Protein AF-A0A662DUG2-F1 (afdb_monomer_lite)

pLDDT: mean 78.99, std 10.88, range [43.97, 93.5]

Radius of gyration: 41.29 Å; chains: 1; bounding box: 69×50×121 Å

Secondary structure (DSSP, 8-state):
--HHHHHHHHHHHHHHHHHHHHHHHHHHHHHHHH--EEEEEEEEEEEEEEEEEPPEE-HHHHHHHHHHHHHHHH-TTS---S-----HHHHHHHHHHTHHHHHHHHHH--HHHHHHHHHTS-HHHHHHHHHHHHHHHEE--EEEEEEEEEEEEEEEEEEEEEETTEEEEEE-

Structure (mmCIF, N/CA/C/O backbone):
data_AF-A0A662DUG2-F1
#
_entry.id   AF-A0A662DUG2-F1
#
loop_
_atom_site.group_PDB
_atom_site.id
_atom_site.type_symbol
_atom_site.label_atom_id
_atom_site.label_alt_id
_atom_site.label_comp_id
_atom_site.label_asym_id
_atom_site.label_entity_id
_atom_site.label_seq_id
_atom_site.pdbx_PDB_ins_code
_atom_site.Cartn_x
_atom_site.Cartn_y
_atom_site.Cartn_z
_atom_site.occupancy
_atom_site.B_iso_or_equiv
_atom_site.auth_seq_id
_atom_site.auth_comp_id
_atom_site.auth_asym_id
_atom_site.auth_atom_id
_atom_site.pdbx_PDB_model_num
ATOM 1 N N . MET A 1 1 ? -33.540 32.218 88.419 1.00 43.97 1 MET A N 1
ATOM 2 C CA . MET A 1 1 ? -33.879 32.713 87.064 1.00 43.97 1 MET A CA 1
ATOM 3 C C . MET A 1 1 ? -33.147 31.947 85.934 1.00 43.97 1 MET A C 1
ATOM 5 O O . MET A 1 1 ? -32.998 32.487 84.854 1.00 43.97 1 MET A O 1
ATOM 9 N N . ILE A 1 2 ? -32.716 30.685 86.137 1.00 49.72 2 ILE A N 1
ATOM 10 C CA . ILE A 1 2 ? -31.866 29.939 85.169 1.00 49.72 2 ILE A CA 1
ATOM 11 C C . ILE A 1 2 ? -32.606 28.754 84.499 1.00 49.72 2 ILE A C 1
ATOM 13 O O . ILE A 1 2 ? -32.247 28.332 83.408 1.00 49.72 2 ILE A O 1
ATOM 17 N N . SER A 1 3 ? -33.702 28.266 85.094 1.00 48.53 3 SER A N 1
ATOM 18 C CA . SER A 1 3 ? -34.440 27.076 84.619 1.00 48.53 3 SER A CA 1
ATOM 19 C C . SER A 1 3 ? -35.357 27.328 83.404 1.00 48.53 3 SER A C 1
ATOM 21 O O . SER A 1 3 ? -35.575 26.441 82.588 1.00 48.53 3 SER A O 1
ATOM 23 N N . LEU A 1 4 ? -35.855 28.557 83.216 1.00 46.00 4 LEU A N 1
ATOM 24 C CA . LEU A 1 4 ? -36.748 28.892 82.092 1.00 46.00 4 LEU A CA 1
ATOM 25 C C . LEU A 1 4 ? -36.018 29.079 80.753 1.00 46.00 4 LEU A C 1
ATOM 27 O O . LEU A 1 4 ? -36.641 28.992 79.699 1.00 46.00 4 LEU A O 1
ATOM 31 N N . VAL A 1 5 ? -34.705 29.315 80.788 1.00 52.53 5 VAL A N 1
ATOM 32 C CA . VAL A 1 5 ? -33.904 29.589 79.590 1.00 52.53 5 VAL A CA 1
ATOM 33 C C . VAL A 1 5 ? -33.479 28.279 78.913 1.00 52.53 5 VAL A C 1
ATOM 35 O O . VAL A 1 5 ? -33.602 28.150 77.702 1.00 52.53 5 VAL A O 1
ATOM 38 N N . SER A 1 6 ? -33.086 27.247 79.667 1.00 53.22 6 SER A N 1
ATOM 39 C CA . SER A 1 6 ? -32.635 25.964 79.096 1.00 53.22 6 SER A CA 1
ATOM 40 C C . SER A 1 6 ? -33.728 25.207 78.326 1.00 53.22 6 SER A C 1
ATOM 42 O O . SER A 1 6 ? -33.441 24.587 77.302 1.00 53.22 6 SER A O 1
ATOM 44 N N . GLY A 1 7 ? -34.989 25.295 78.762 1.00 54.53 7 GLY A N 1
ATOM 45 C CA . GLY A 1 7 ? -36.123 24.641 78.099 1.00 54.53 7 GLY A CA 1
ATOM 46 C C . GLY A 1 7 ? -36.505 25.251 76.743 1.00 54.53 7 GLY A C 1
ATOM 47 O O . GLY A 1 7 ? -36.969 24.527 75.862 1.00 54.53 7 GLY A O 1
ATOM 48 N N . SER A 1 8 ? -36.287 26.558 76.537 1.00 54.22 8 SER A N 1
ATOM 49 C CA . SER A 1 8 ? -36.524 27.203 75.235 1.00 54.22 8 SER A CA 1
ATOM 50 C C . SER A 1 8 ? -35.389 26.914 74.246 1.00 54.22 8 SER A C 1
ATOM 52 O O . SER A 1 8 ? -35.650 26.664 73.067 1.00 54.22 8 SER A O 1
ATOM 54 N N . PHE A 1 9 ? -34.142 26.844 74.725 1.00 55.56 9 PHE A N 1
ATOM 55 C CA . PHE A 1 9 ? -32.988 26.425 73.924 1.00 55.56 9 PHE A CA 1
ATOM 56 C C . PHE A 1 9 ? -33.067 24.949 73.504 1.00 55.56 9 PHE A C 1
ATOM 58 O O . PHE A 1 9 ? -32.753 24.624 72.361 1.00 55.56 9 PHE A O 1
ATOM 65 N N . ALA A 1 10 ? -33.543 24.053 74.374 1.00 61.00 10 ALA A N 1
ATOM 66 C CA . ALA A 1 10 ? -33.736 22.642 74.030 1.00 61.00 10 ALA A CA 1
ATOM 67 C C . ALA A 1 10 ? -34.823 22.448 72.957 1.00 61.00 10 ALA A C 1
ATOM 69 O O . ALA A 1 10 ? -34.574 21.792 71.947 1.00 61.00 10 ALA A O 1
ATOM 70 N N . LYS A 1 11 ? -35.987 23.101 73.107 1.00 61.31 11 LYS A N 1
ATOM 71 C CA . LYS A 1 11 ? -37.073 23.050 72.109 1.00 61.31 11 LYS A CA 1
ATOM 72 C C . LYS A 1 11 ? -36.652 23.618 70.754 1.00 61.31 11 LYS A C 1
ATOM 74 O O . LYS A 1 11 ? -36.886 22.993 69.725 1.00 61.31 11 LYS A O 1
ATOM 79 N N . THR A 1 12 ? -35.958 24.755 70.749 1.00 72.12 12 THR A N 1
ATOM 80 C CA . THR A 1 12 ? -35.432 25.344 69.505 1.00 72.12 12 THR A CA 1
ATOM 81 C C . THR A 1 12 ? -34.331 24.492 68.870 1.00 72.12 12 THR A C 1
ATOM 83 O O . THR A 1 12 ? -34.183 24.496 67.650 1.00 72.12 12 THR A O 1
ATOM 86 N N . THR A 1 13 ? -33.572 23.726 69.658 1.00 79.50 13 THR A N 1
ATOM 87 C CA . THR A 1 13 ? -32.560 22.790 69.142 1.00 79.50 13 THR A CA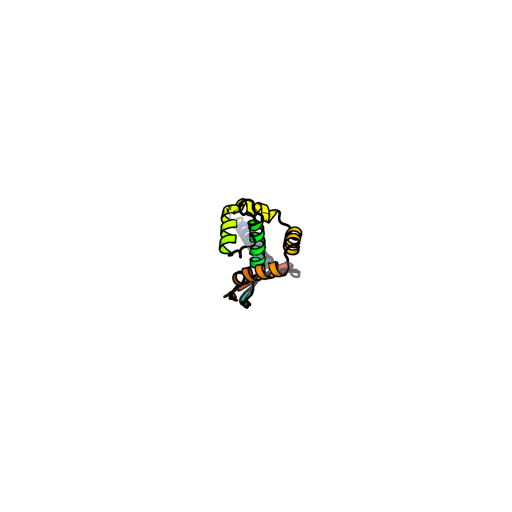 1
ATOM 88 C C . THR A 1 13 ? -33.204 21.552 68.518 1.00 79.50 13 THR A C 1
ATOM 90 O O . THR A 1 13 ? -32.825 21.164 67.415 1.00 79.50 13 THR A O 1
ATOM 93 N N . GLU A 1 14 ? -34.217 20.963 69.154 1.00 83.81 14 GLU A N 1
ATOM 94 C CA . GLU A 1 14 ? -34.973 19.834 68.592 1.00 83.81 14 GLU A CA 1
ATOM 95 C C . GLU A 1 14 ? -35.708 20.213 67.301 1.00 83.81 14 GLU A C 1
ATOM 97 O O . GLU A 1 14 ? -35.695 19.452 66.328 1.00 83.81 14 GLU A O 1
ATOM 102 N N . GLU A 1 15 ? -36.299 21.408 67.255 1.00 84.31 15 GLU A N 1
ATOM 103 C CA . GLU A 1 15 ? -36.927 21.949 66.048 1.00 84.31 15 GLU A CA 1
ATOM 104 C C . GLU A 1 15 ? -35.915 22.122 64.912 1.00 84.31 15 GLU A C 1
ATOM 106 O O . GLU A 1 15 ? -36.176 21.673 63.794 1.00 84.31 15 GLU A O 1
ATOM 111 N N . LYS A 1 16 ? -34.729 22.673 65.202 1.00 83.38 16 LYS A N 1
ATOM 112 C CA . LYS A 1 16 ? -33.633 22.786 64.226 1.00 83.38 16 LYS A CA 1
ATOM 113 C C . LYS A 1 16 ? -33.157 21.421 63.733 1.00 83.38 16 LYS A C 1
ATOM 115 O O . LYS A 1 16 ? -32.975 21.241 62.534 1.00 83.38 16 LYS A O 1
ATOM 120 N N . VAL A 1 17 ? -32.999 20.434 64.617 1.00 86.62 17 VAL A N 1
ATOM 121 C CA . VAL A 1 17 ? -32.606 19.063 64.232 1.00 86.62 17 VAL A CA 1
ATOM 122 C C . VAL A 1 17 ? -33.674 18.410 63.352 1.00 86.62 17 VAL A C 1
ATOM 124 O O . VAL A 1 17 ? -33.350 17.737 62.370 1.00 86.62 17 VAL A O 1
ATOM 127 N N . LYS A 1 18 ? -34.956 18.609 63.668 1.00 90.12 18 LYS A N 1
ATOM 128 C CA . LYS A 1 18 ? -36.073 18.103 62.862 1.00 90.12 18 LYS A CA 1
ATOM 129 C C . LYS A 1 18 ? -36.118 18.758 61.484 1.00 90.12 18 LYS A C 1
ATOM 131 O O . LYS A 1 18 ? -36.385 18.062 60.503 1.00 90.12 18 LYS A O 1
ATOM 136 N N . ASP A 1 19 ? -35.859 20.058 61.407 1.00 89.38 19 ASP A N 1
ATOM 137 C CA . ASP A 1 19 ? -35.810 20.782 60.139 1.00 89.38 19 ASP A CA 1
ATOM 138 C C . ASP A 1 19 ? -34.619 20.338 59.280 1.00 89.38 19 ASP A C 1
ATOM 140 O O . ASP A 1 19 ? -34.802 19.947 58.128 1.00 89.38 19 ASP A O 1
ATOM 144 N N . LEU A 1 20 ? -33.429 20.225 59.877 1.00 87.62 20 LEU A N 1
ATOM 145 C CA . LEU A 1 20 ? -32.236 19.692 59.213 1.00 87.62 20 LEU A CA 1
ATOM 146 C C . LEU A 1 20 ? -32.473 18.286 58.645 1.00 87.62 20 LEU A C 1
ATOM 148 O O . LEU A 1 20 ? -32.150 18.020 57.491 1.00 87.62 20 LEU A O 1
ATOM 152 N N . ARG A 1 21 ? -33.116 17.387 59.402 1.00 88.69 21 ARG A N 1
ATOM 153 C CA . ARG A 1 21 ? -33.466 16.039 58.912 1.00 88.69 21 ARG A CA 1
ATOM 154 C C . ARG A 1 21 ? -34.418 16.067 57.715 1.00 88.69 21 ARG A C 1
ATOM 156 O O . ARG A 1 21 ? -34.308 15.216 56.833 1.00 88.69 21 ARG A O 1
ATOM 163 N N . LYS A 1 22 ? -35.362 17.013 57.674 1.00 91.25 22 LYS A N 1
ATOM 164 C CA . LYS A 1 22 ? -36.257 17.186 56.519 1.00 91.25 22 LYS A CA 1
ATOM 165 C C . LYS A 1 22 ? -35.495 17.693 55.300 1.00 91.25 22 LYS A C 1
ATOM 167 O O . LYS A 1 22 ? -35.731 17.192 54.204 1.00 91.25 22 LYS A O 1
ATOM 172 N N . GLN A 1 23 ? -34.594 18.653 55.493 1.00 88.19 23 GLN A N 1
ATOM 173 C CA . GLN A 1 23 ? -33.769 19.198 54.417 1.00 88.19 23 GLN A CA 1
ATOM 174 C C . GLN A 1 23 ? -32.847 18.125 53.830 1.00 88.19 23 GLN A C 1
ATOM 176 O O . GLN A 1 23 ? -32.858 17.931 52.618 1.00 88.19 23 GLN A O 1
ATOM 181 N N . VAL A 1 24 ? -32.152 17.354 54.673 1.00 88.50 24 VAL A N 1
ATOM 182 C CA . VAL A 1 24 ? -31.304 16.230 54.236 1.00 88.50 24 VAL A CA 1
ATOM 183 C C . VAL A 1 24 ? -32.115 15.207 53.442 1.00 88.50 24 VAL A C 1
ATOM 185 O O . VAL A 1 24 ? -31.744 14.878 52.324 1.00 88.50 24 VAL A O 1
ATOM 188 N N . ARG A 1 25 ? -33.284 14.785 53.941 1.00 86.44 25 ARG A N 1
ATOM 189 C CA . ARG A 1 25 ? -34.153 13.846 53.211 1.00 86.44 25 ARG A CA 1
ATOM 190 C C . ARG A 1 25 ? -34.599 14.393 51.851 1.00 86.44 25 ARG A C 1
ATOM 192 O O . ARG A 1 25 ? -34.711 13.641 50.890 1.00 86.44 25 ARG A O 1
ATOM 199 N N . LYS A 1 26 ? -34.886 15.695 51.766 1.00 85.31 26 LYS A N 1
ATOM 200 C CA . LYS A 1 26 ? -35.266 16.345 50.505 1.00 85.31 26 LYS A CA 1
ATOM 201 C C . LYS A 1 26 ? -34.095 16.363 49.520 1.00 85.31 26 LYS A C 1
ATOM 203 O O . LYS A 1 26 ? -34.305 16.074 48.348 1.00 85.31 26 LYS A O 1
ATOM 208 N N . LEU A 1 27 ? -32.888 16.656 50.001 1.00 84.69 27 LEU A N 1
ATOM 209 C CA . LEU A 1 27 ? -31.668 16.617 49.195 1.00 84.69 27 LEU A CA 1
ATOM 210 C C . LEU A 1 27 ? -31.374 15.198 48.699 1.00 84.69 27 LEU A C 1
ATOM 212 O O . LEU A 1 27 ? -31.166 15.027 47.510 1.00 84.69 27 LEU A O 1
ATOM 216 N N . GLU A 1 28 ? -31.466 14.181 49.557 1.00 78.75 28 GLU A N 1
ATOM 217 C CA . GLU A 1 28 ? -31.260 12.774 49.175 1.00 78.75 28 GLU A CA 1
ATOM 218 C C . GLU A 1 28 ? -32.259 12.289 48.112 1.00 78.75 28 GLU A C 1
ATOM 220 O O . GLU A 1 28 ? -31.913 11.501 47.232 1.00 78.75 28 GLU A O 1
ATOM 225 N N . VAL A 1 29 ? -33.517 12.736 48.183 1.00 77.00 29 VAL A N 1
ATOM 226 C CA . VAL A 1 29 ? -34.533 12.398 47.174 1.00 77.00 29 VAL A CA 1
ATOM 227 C C . VAL A 1 29 ? -34.263 13.118 45.856 1.00 77.00 29 VAL A C 1
ATOM 229 O O . VAL A 1 29 ? -34.421 12.502 44.804 1.00 77.00 29 VAL A O 1
ATOM 232 N N . ASN A 1 30 ? -33.861 14.389 45.902 1.00 78.88 30 ASN A N 1
ATOM 233 C CA . ASN A 1 30 ? -33.519 15.151 44.703 1.00 78.88 30 ASN A CA 1
ATOM 234 C C . ASN A 1 30 ? -32.269 14.583 44.026 1.00 78.88 30 ASN A C 1
ATOM 236 O O . ASN A 1 30 ? -32.316 14.299 42.840 1.00 78.88 30 ASN A O 1
ATOM 240 N N . ASP A 1 31 ? -31.223 14.281 44.791 1.00 78.00 31 ASP A N 1
ATOM 241 C CA . ASP A 1 31 ? -29.982 13.681 44.292 1.00 78.00 31 ASP A CA 1
ATOM 242 C C . ASP A 1 31 ? -30.245 12.350 43.564 1.00 78.00 31 ASP A C 1
ATOM 244 O O . ASP A 1 31 ? -29.745 12.102 42.471 1.00 78.00 31 ASP A O 1
ATOM 248 N N . LYS A 1 32 ? -31.152 11.519 44.096 1.00 72.12 32 LYS A N 1
ATOM 249 C CA . LYS A 1 32 ? -31.581 10.280 43.423 1.00 72.12 32 LYS A CA 1
ATOM 250 C C . LYS A 1 32 ? -32.446 10.496 42.179 1.00 72.12 32 LYS A C 1
ATOM 252 O O . LYS A 1 32 ? -32.488 9.604 41.333 1.00 72.12 32 LYS A O 1
ATOM 257 N N . LYS A 1 33 ? -33.183 11.606 42.083 1.00 72.50 33 LYS A N 1
ATOM 258 C CA . LYS A 1 33 ? -33.982 11.952 40.893 1.00 72.50 33 LYS A CA 1
ATOM 259 C C . LYS A 1 33 ? -33.111 12.565 39.795 1.00 72.50 33 LYS A C 1
ATOM 261 O O . LYS A 1 33 ? -33.316 12.232 38.631 1.00 72.50 33 LYS A O 1
ATOM 266 N N . ASP A 1 34 ? -32.130 13.368 40.193 1.00 72.06 34 ASP A N 1
ATOM 267 C CA . ASP A 1 34 ? -31.185 14.063 39.317 1.00 72.06 34 ASP A CA 1
ATOM 268 C C . ASP A 1 34 ? -30.034 13.147 38.861 1.00 72.06 34 ASP A C 1
ATOM 270 O O . ASP A 1 34 ? -29.299 13.470 37.926 1.00 72.06 34 ASP A O 1
ATOM 274 N N . ALA A 1 35 ? -29.890 11.974 39.486 1.00 78.44 35 ALA A N 1
ATOM 275 C CA . ALA A 1 35 ? -28.906 10.975 39.106 1.00 78.44 35 ALA A CA 1
ATOM 276 C C . ALA A 1 35 ? -29.092 10.521 37.648 1.00 78.44 35 ALA A C 1
ATOM 278 O O . ALA A 1 35 ? -30.103 9.923 37.267 1.00 78.44 35 ALA A O 1
ATOM 279 N N . ILE A 1 36 ? -28.056 10.751 36.844 1.00 81.38 36 ILE A N 1
ATOM 280 C CA . ILE A 1 36 ? -27.969 10.252 35.475 1.00 81.38 36 ILE A CA 1
ATOM 281 C C . ILE A 1 36 ? -27.648 8.757 35.518 1.00 81.38 36 ILE A C 1
ATOM 283 O O . ILE A 1 36 ? -26.603 8.334 36.015 1.00 81.38 36 ILE A O 1
ATOM 287 N N . GLN A 1 37 ? -28.546 7.949 34.968 1.00 82.56 37 GLN A N 1
ATOM 288 C CA . GLN A 1 37 ? -28.367 6.515 34.812 1.00 82.56 37 GLN A CA 1
ATOM 289 C C . GLN A 1 37 ? -27.684 6.226 33.480 1.00 82.56 37 GLN A C 1
ATOM 291 O O . GLN A 1 37 ? -28.268 6.404 32.409 1.00 82.56 37 GLN A O 1
ATOM 296 N N . TRP A 1 38 ? -26.452 5.742 33.564 1.00 81.75 38 TRP A N 1
ATOM 297 C CA . TRP A 1 38 ? -25.696 5.255 32.421 1.00 81.75 38 TRP A CA 1
ATOM 298 C C . TRP A 1 38 ? -25.882 3.745 32.291 1.00 81.75 38 TRP A C 1
ATOM 300 O O . TRP A 1 38 ? -25.764 3.003 33.264 1.00 81.75 38 TRP A O 1
ATOM 310 N N . GLY A 1 39 ? -26.174 3.287 31.082 1.00 87.50 39 GLY A N 1
ATOM 311 C CA . GLY A 1 39 ? -26.221 1.876 30.718 1.00 87.50 39 GLY A CA 1
ATOM 312 C C . GLY A 1 39 ? -25.686 1.688 29.306 1.00 87.50 39 GLY A C 1
ATOM 313 O O . GLY A 1 39 ? -25.358 2.656 28.628 1.00 87.50 39 GLY A O 1
ATOM 314 N N . GLY A 1 40 ? -25.594 0.455 28.829 1.00 87.00 40 GLY A N 1
ATOM 315 C CA . GLY A 1 40 ? -25.050 0.205 27.499 1.00 87.00 40 GLY A CA 1
ATOM 316 C C . GLY A 1 40 ? -24.841 -1.267 27.206 1.00 87.00 40 GLY A C 1
ATOM 317 O O . GLY A 1 40 ? -24.961 -2.100 28.105 1.00 87.00 40 GLY A O 1
ATOM 318 N N . ASP A 1 41 ? -24.527 -1.571 25.947 1.00 88.06 41 ASP A N 1
ATOM 319 C CA . ASP A 1 41 ? -24.038 -2.887 25.547 1.00 88.06 41 ASP A CA 1
ATOM 320 C C . ASP A 1 41 ? -22.640 -2.784 24.930 1.00 88.06 41 ASP A C 1
ATOM 322 O O . ASP A 1 41 ? -22.307 -1.843 24.206 1.00 88.06 41 ASP A O 1
ATOM 326 N N . LEU A 1 42 ? -21.800 -3.760 25.273 1.00 85.81 42 LEU A N 1
ATOM 327 C CA . LEU A 1 42 ? -20.511 -3.975 24.640 1.00 85.81 42 LEU A CA 1
ATOM 328 C C . LEU A 1 42 ? -20.661 -5.175 23.715 1.00 85.81 42 LEU A C 1
ATOM 330 O O . LEU A 1 42 ? -20.936 -6.286 24.171 1.00 85.81 42 LEU A O 1
ATOM 334 N N . ARG A 1 43 ? -20.487 -4.947 22.417 1.00 84.88 43 ARG A N 1
ATOM 335 C CA . ARG A 1 43 ? -20.483 -6.005 21.409 1.00 84.88 43 ARG A CA 1
ATOM 336 C C . ARG A 1 43 ? -19.067 -6.210 20.922 1.00 84.88 43 ARG A C 1
ATOM 338 O O . ARG A 1 43 ? -18.402 -5.249 20.539 1.00 84.88 43 ARG A O 1
ATOM 345 N N . ILE A 1 44 ? -18.642 -7.463 20.933 1.00 84.56 44 ILE A N 1
ATOM 346 C CA . ILE A 1 44 ? -17.347 -7.892 20.428 1.00 84.56 44 ILE A CA 1
ATOM 347 C C . ILE A 1 44 ? -17.640 -8.929 19.353 1.00 84.56 44 ILE A C 1
ATOM 349 O O . ILE A 1 44 ? -18.268 -9.950 19.633 1.00 84.56 44 ILE A O 1
ATOM 353 N N . GLU A 1 45 ? -17.223 -8.641 18.128 1.00 78.62 45 GLU A N 1
ATOM 354 C CA . GLU A 1 45 ? -17.349 -9.546 16.992 1.00 78.62 45 GLU A CA 1
ATOM 355 C C . GLU A 1 45 ? -15.941 -9.884 16.495 1.00 78.62 45 GLU A C 1
ATOM 357 O O . GLU A 1 45 ? -15.111 -9.000 16.274 1.00 78.62 45 GLU A O 1
ATOM 362 N N . ALA A 1 46 ? -15.666 -11.179 16.354 1.00 79.19 46 ALA A N 1
ATOM 363 C CA . ALA A 1 46 ? -14.456 -11.675 15.718 1.00 79.19 46 ALA A CA 1
ATOM 364 C C . ALA A 1 46 ? -14.797 -12.032 14.270 1.00 79.19 46 ALA A C 1
ATOM 366 O O . ALA A 1 46 ? -15.677 -12.860 14.027 1.00 79.19 46 ALA A O 1
ATOM 367 N N . HIS A 1 47 ? -14.112 -11.407 13.316 1.00 74.88 47 HIS A N 1
ATOM 368 C CA . HIS A 1 47 ? -14.235 -11.736 11.900 1.00 74.88 47 HIS A CA 1
ATOM 369 C C . HIS A 1 47 ? -12.926 -12.333 11.403 1.00 74.88 47 HIS A C 1
ATOM 371 O O . HIS A 1 47 ? -11.854 -11.795 11.678 1.00 74.88 47 HIS A O 1
ATOM 377 N N . SER A 1 48 ? -13.015 -13.406 10.626 1.00 75.31 48 SER A N 1
ATOM 378 C CA . SER A 1 48 ? -11.925 -13.846 9.763 1.00 75.31 48 SER A CA 1
ATOM 379 C C . SER A 1 48 ? -12.281 -13.492 8.323 1.00 75.31 48 SER A C 1
ATOM 381 O O . SER A 1 48 ? -13.419 -13.665 7.884 1.00 75.31 48 SER A O 1
ATOM 383 N N . ILE A 1 49 ? -11.312 -12.942 7.597 1.00 75.62 49 ILE A N 1
ATOM 384 C CA . ILE A 1 49 ? -11.422 -12.728 6.155 1.00 75.62 49 ILE A CA 1
ATOM 385 C C . ILE A 1 49 ? -10.372 -13.625 5.524 1.00 75.62 49 ILE A C 1
ATOM 387 O O . ILE A 1 49 ? -9.180 -13.477 5.802 1.00 75.62 49 ILE A O 1
ATOM 391 N N . THR A 1 50 ? -10.838 -14.559 4.703 1.00 80.31 50 THR A N 1
ATOM 392 C CA . THR A 1 50 ? -9.995 -15.438 3.903 1.00 80.31 50 THR A CA 1
ATOM 393 C C . THR A 1 50 ? -10.227 -15.123 2.434 1.00 80.31 50 THR A C 1
ATOM 395 O O . THR A 1 50 ? -11.362 -14.949 1.983 1.00 80.31 50 THR A O 1
ATOM 398 N N . GLY A 1 51 ? -9.138 -15.002 1.690 1.00 79.56 51 GLY A N 1
ATOM 399 C CA . GLY A 1 51 ? -9.158 -14.763 0.257 1.00 79.56 51 GLY A CA 1
ATOM 400 C C . GLY A 1 51 ? -8.009 -15.501 -0.406 1.00 79.56 51 GLY A C 1
ATOM 401 O O . GLY A 1 51 ? -6.935 -15.657 0.176 1.00 79.56 51 GLY A O 1
ATOM 402 N N . GLU A 1 52 ? -8.244 -15.962 -1.626 1.00 86.75 52 GLU A N 1
ATOM 403 C CA . GLU A 1 52 ? -7.223 -16.577 -2.462 1.00 86.75 52 GLU A CA 1
ATOM 404 C C . GLU A 1 52 ? -7.078 -15.733 -3.719 1.00 86.75 52 GLU A C 1
ATOM 406 O O . GLU A 1 52 ? -8.049 -15.510 -4.448 1.00 86.75 52 GLU A O 1
ATOM 411 N N . VAL A 1 53 ? -5.871 -15.218 -3.928 1.00 86.44 53 VAL A N 1
ATOM 412 C CA . VAL A 1 53 ? -5.505 -14.533 -5.162 1.00 86.44 53 VAL A CA 1
ATOM 413 C C . VAL A 1 53 ? -4.803 -15.574 -6.035 1.00 86.44 53 VAL A C 1
ATOM 415 O O . VAL A 1 53 ? -3.784 -16.105 -5.594 1.00 86.44 53 VAL A O 1
ATOM 418 N N . PRO A 1 54 ? -5.339 -15.920 -7.221 1.00 89.69 54 PRO A N 1
ATOM 419 C CA . PRO A 1 54 ? -4.680 -16.851 -8.135 1.00 89.69 54 PRO A CA 1
ATOM 420 C C . PRO A 1 54 ? -3.413 -16.222 -8.720 1.00 89.69 54 PRO A C 1
ATOM 422 O O . PRO A 1 54 ? -3.273 -15.003 -8.682 1.00 89.69 54 PRO A O 1
ATOM 425 N N . ASP A 1 55 ? -2.534 -17.032 -9.308 1.00 93.50 55 ASP A N 1
ATOM 426 C CA . ASP A 1 55 ? -1.349 -16.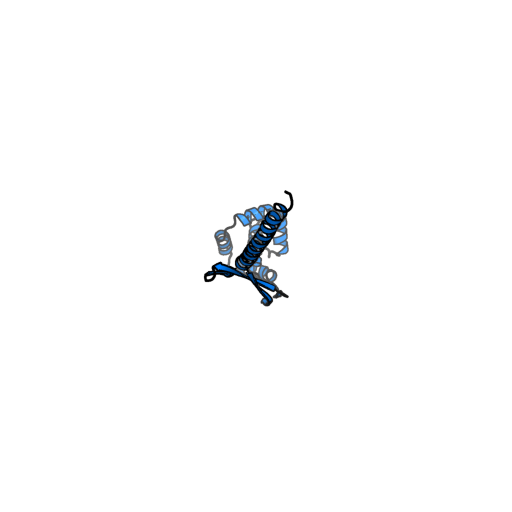554 -10.030 1.00 93.50 55 ASP A CA 1
ATOM 427 C C . ASP A 1 55 ? -1.710 -15.479 -11.061 1.00 93.50 55 ASP A C 1
ATOM 429 O O . ASP A 1 55 ? -2.682 -15.609 -11.817 1.00 93.50 55 ASP A O 1
ATOM 433 N N . TYR A 1 56 ? -0.913 -14.414 -11.112 1.00 90.62 56 TYR A N 1
ATOM 434 C CA . TYR A 1 56 ? -1.172 -13.291 -12.006 1.00 90.62 56 TYR A CA 1
ATOM 435 C C . TYR A 1 56 ? 0.111 -12.613 -12.480 1.00 90.62 56 TYR A C 1
ATOM 437 O O . TYR A 1 56 ? 1.174 -12.712 -11.869 1.00 90.62 56 TYR A O 1
ATOM 445 N N . TYR A 1 57 ? -0.005 -11.883 -13.589 1.00 90.56 57 TYR A N 1
ATOM 446 C CA . TYR A 1 57 ? 1.028 -10.956 -14.037 1.00 90.56 57 TYR A CA 1
ATOM 447 C C . TYR A 1 57 ? 0.750 -9.571 -13.455 1.00 90.56 57 TYR A C 1
ATOM 449 O O . TYR A 1 57 ? -0.320 -8.998 -13.674 1.00 90.56 57 TYR A O 1
ATOM 457 N N . ASP A 1 58 ? 1.710 -9.029 -12.713 1.00 90.38 58 ASP A N 1
ATOM 458 C CA . ASP A 1 58 ? 1.609 -7.711 -12.097 1.00 90.38 58 ASP A CA 1
ATOM 459 C C . ASP A 1 58 ? 1.784 -6.607 -13.154 1.00 90.38 58 ASP A C 1
ATOM 461 O O . ASP A 1 58 ? 2.881 -6.348 -13.660 1.00 90.38 58 ASP A O 1
ATOM 465 N N . GLY A 1 59 ? 0.677 -5.935 -13.478 1.00 88.00 59 GLY A N 1
ATOM 466 C CA . GLY A 1 59 ? 0.653 -4.823 -14.426 1.00 88.00 59 GLY A CA 1
ATOM 467 C C . GLY A 1 59 ? 1.406 -3.578 -13.947 1.00 88.00 59 GLY A C 1
ATOM 468 O O . GLY A 1 59 ? 1.963 -2.858 -14.775 1.00 88.00 59 GLY A O 1
ATOM 469 N N . MET A 1 60 ? 1.490 -3.334 -12.635 1.00 89.44 60 MET A N 1
ATOM 470 C CA . MET A 1 60 ? 2.267 -2.214 -12.091 1.00 89.44 60 MET A CA 1
ATOM 471 C C . MET A 1 60 ? 3.759 -2.483 -12.218 1.00 89.44 60 MET A C 1
ATOM 473 O O . MET A 1 60 ? 4.512 -1.599 -12.633 1.00 89.44 60 MET A O 1
ATOM 477 N N . LYS A 1 61 ? 4.182 -3.718 -11.939 1.00 87.94 61 LYS A N 1
ATOM 478 C CA . LYS A 1 61 ? 5.564 -4.145 -12.174 1.00 87.94 61 LYS A CA 1
ATOM 479 C C . LYS A 1 61 ? 5.916 -4.086 -13.660 1.00 87.94 61 LYS A C 1
ATOM 481 O O . LYS A 1 61 ? 6.994 -3.612 -14.009 1.00 87.94 61 LYS A O 1
ATOM 486 N N . LEU A 1 62 ? 4.994 -4.485 -14.539 1.00 86.75 62 LEU A N 1
ATOM 487 C CA . LEU A 1 62 ? 5.161 -4.350 -15.989 1.00 86.75 62 LEU A CA 1
ATOM 488 C C . LEU A 1 62 ? 5.357 -2.888 -16.398 1.00 86.75 62 LEU A C 1
ATOM 490 O O . LEU A 1 62 ? 6.313 -2.567 -17.099 1.00 86.75 62 LEU A O 1
ATOM 494 N N . GLN A 1 63 ? 4.490 -1.993 -15.924 1.00 86.50 63 GLN A N 1
ATOM 495 C CA . GLN A 1 63 ? 4.583 -0.562 -16.202 1.00 86.50 63 GLN A CA 1
ATOM 496 C C . GLN A 1 63 ? 5.884 0.048 -15.664 1.00 86.50 63 GLN A C 1
ATOM 498 O O . GLN A 1 63 ? 6.502 0.874 -16.340 1.00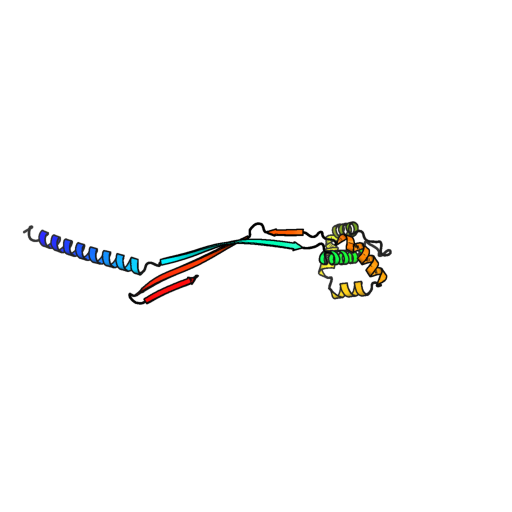 86.50 63 GLN A O 1
ATOM 503 N N . GLN A 1 64 ? 6.317 -0.358 -14.470 1.00 87.56 64 GLN A N 1
ATOM 504 C CA . GLN A 1 64 ? 7.590 0.069 -13.899 1.00 87.56 64 GLN A CA 1
ATOM 505 C C . GLN A 1 64 ? 8.757 -0.371 -14.789 1.00 87.56 64 GLN A C 1
ATOM 507 O O . GLN A 1 64 ? 9.587 0.460 -15.144 1.00 87.56 64 GLN A O 1
ATOM 512 N N . LEU A 1 65 ? 8.806 -1.644 -15.193 1.00 86.94 65 LEU A N 1
ATOM 513 C CA . LEU A 1 65 ? 9.870 -2.164 -16.055 1.00 86.94 65 LEU A CA 1
ATOM 514 C C . LEU A 1 65 ? 9.894 -1.466 -17.420 1.00 86.94 65 LEU A C 1
ATOM 516 O O . LEU A 1 65 ? 10.967 -1.071 -17.862 1.00 86.94 65 LEU A O 1
ATOM 520 N N . MET A 1 66 ? 8.724 -1.233 -18.025 1.00 82.75 66 MET A N 1
ATOM 521 C CA . MET A 1 66 ? 8.567 -0.453 -19.263 1.00 82.75 66 MET A CA 1
ATOM 522 C C . MET A 1 66 ? 9.084 0.986 -19.127 1.00 82.75 66 MET A C 1
ATOM 524 O O . MET A 1 66 ? 9.673 1.547 -20.046 1.00 82.75 66 MET A O 1
ATOM 528 N N . THR A 1 67 ? 8.834 1.622 -17.985 1.00 85.50 67 THR A N 1
ATOM 529 C CA . THR A 1 67 ? 9.233 3.016 -17.758 1.00 85.50 67 THR A CA 1
ATOM 530 C C . THR A 1 67 ? 10.738 3.112 -17.518 1.00 85.50 67 THR A C 1
ATOM 532 O O . THR A 1 67 ? 11.418 3.952 -18.106 1.00 85.50 67 THR A O 1
ATOM 535 N N . SER A 1 68 ? 11.277 2.209 -16.702 1.00 87.31 68 SER A N 1
ATOM 536 C CA . SER A 1 68 ? 12.705 2.126 -16.403 1.00 87.31 68 SER A CA 1
ATOM 537 C C . SER A 1 68 ? 13.541 1.730 -17.620 1.00 87.31 68 SER A C 1
ATOM 539 O O . SER A 1 68 ? 14.630 2.267 -17.812 1.00 87.31 68 SER A O 1
ATOM 541 N N . SER A 1 69 ? 13.038 0.847 -18.485 1.00 83.12 69 SER A N 1
ATOM 542 C CA . SER A 1 69 ? 13.700 0.525 -19.753 1.00 83.12 69 SER A CA 1
ATOM 543 C C . SER A 1 69 ? 13.739 1.720 -20.702 1.00 83.12 69 SER A C 1
ATOM 545 O O . SER A 1 69 ? 14.747 1.936 -21.366 1.00 83.12 69 SER A O 1
ATOM 547 N N . MET A 1 70 ? 12.661 2.514 -20.760 1.00 81.12 70 MET A N 1
ATOM 548 C CA . MET A 1 70 ? 12.617 3.732 -21.574 1.00 81.12 70 MET A CA 1
ATOM 549 C C . MET A 1 70 ? 13.589 4.788 -21.054 1.00 81.12 70 MET A C 1
ATOM 551 O O . MET A 1 70 ? 14.271 5.428 -21.851 1.00 81.12 70 MET A O 1
ATOM 555 N N . PHE A 1 71 ? 13.680 4.941 -19.731 1.00 85.06 71 PHE A N 1
ATOM 556 C CA . PHE A 1 71 ? 14.690 5.790 -19.110 1.00 85.06 71 PHE A CA 1
ATOM 557 C C . PHE A 1 71 ? 16.096 5.346 -19.512 1.00 85.06 71 PHE A C 1
ATOM 559 O O . PHE A 1 71 ? 16.864 6.159 -20.015 1.00 85.06 71 PHE A O 1
ATOM 566 N N . MET A 1 72 ? 16.403 4.053 -19.361 1.00 83.12 72 MET A N 1
ATOM 567 C CA . MET A 1 72 ? 17.706 3.507 -19.734 1.00 83.12 72 MET A CA 1
ATOM 568 C C . MET A 1 72 ? 17.999 3.722 -21.220 1.00 83.12 72 MET A C 1
ATOM 570 O O . MET A 1 72 ? 19.063 4.209 -21.558 1.00 83.12 72 MET A O 1
ATOM 574 N N . GLN A 1 73 ? 17.049 3.456 -22.116 1.00 79.00 73 GLN A N 1
ATOM 575 C CA . GLN A 1 73 ? 17.244 3.634 -23.559 1.00 79.00 73 GLN A CA 1
ATOM 576 C C . GLN A 1 73 ? 17.411 5.101 -23.991 1.00 79.00 73 GLN A C 1
ATOM 578 O O . GLN A 1 73 ? 18.043 5.373 -25.012 1.00 79.00 73 GLN A O 1
ATOM 583 N N . GLY A 1 74 ? 16.808 6.037 -23.257 1.00 75.69 74 GLY A N 1
ATOM 584 C CA . GLY A 1 74 ? 16.868 7.472 -23.537 1.00 75.69 74 GLY A CA 1
ATOM 585 C C . GLY A 1 74 ? 17.999 8.212 -22.819 1.00 75.69 74 GLY A C 1
ATOM 586 O O . GLY A 1 74 ? 18.151 9.415 -23.037 1.00 75.69 74 GLY A O 1
ATOM 587 N N . HIS A 1 75 ? 18.765 7.540 -21.954 1.00 74.50 75 HIS A N 1
ATOM 588 C CA . HIS A 1 75 ? 19.782 8.188 -21.131 1.00 74.50 75 HIS A CA 1
ATOM 589 C C . HIS A 1 75 ? 21.082 8.447 -21.916 1.00 74.50 75 HIS A C 1
ATOM 591 O O . HIS A 1 75 ? 21.536 7.563 -22.643 1.00 74.50 75 HIS A O 1
ATOM 597 N N . PRO A 1 76 ? 21.749 9.605 -21.737 1.00 71.00 76 PRO A N 1
ATOM 598 C CA . PRO A 1 76 ? 23.002 9.927 -22.433 1.00 71.00 76 PRO A CA 1
ATOM 599 C C . PRO A 1 76 ? 24.122 8.898 -22.223 1.00 71.00 76 PRO A C 1
ATOM 601 O O . PRO A 1 76 ? 24.890 8.626 -23.143 1.00 71.00 76 PRO A O 1
ATOM 604 N N . ASP A 1 77 ? 24.186 8.305 -21.028 1.00 68.00 77 ASP A N 1
ATOM 605 C CA . ASP A 1 77 ? 25.204 7.309 -20.654 1.00 68.00 77 ASP A CA 1
ATOM 606 C C . ASP A 1 77 ? 24.917 5.898 -21.183 1.00 68.00 77 ASP A C 1
ATOM 608 O O . ASP A 1 77 ? 25.727 4.986 -21.012 1.00 68.00 77 ASP A O 1
ATOM 612 N N . PHE A 1 78 ? 23.774 5.707 -21.840 1.00 65.69 78 PHE A N 1
ATOM 613 C CA . PHE A 1 78 ? 23.392 4.447 -22.456 1.00 65.69 78 PHE A CA 1
ATOM 614 C C . PHE A 1 78 ? 23.007 4.718 -23.918 1.00 65.69 78 PHE A C 1
ATOM 616 O O . PHE A 1 78 ? 21.828 4.847 -24.252 1.00 65.69 78 PHE A O 1
ATOM 623 N N . PRO A 1 79 ? 23.998 4.863 -24.822 1.00 55.59 79 PRO A N 1
ATOM 624 C CA . PRO A 1 79 ? 23.715 5.126 -26.223 1.00 55.59 79 PRO A CA 1
ATOM 625 C C . PRO A 1 79 ? 22.841 3.998 -26.767 1.00 55.59 79 PRO A C 1
ATOM 627 O O . PRO A 1 79 ? 23.150 2.823 -26.564 1.00 55.59 79 PRO A O 1
ATOM 630 N N . ALA A 1 80 ? 21.756 4.370 -27.453 1.00 57.28 80 ALA A N 1
ATOM 631 C CA . ALA A 1 80 ? 20.782 3.480 -28.076 1.00 57.28 80 ALA A CA 1
ATOM 632 C C . ALA A 1 80 ? 21.422 2.612 -29.181 1.00 57.28 80 ALA A C 1
ATOM 634 O O . ALA A 1 80 ? 21.152 2.763 -30.370 1.00 57.28 80 ALA A O 1
ATOM 635 N N . SER A 1 81 ? 22.308 1.699 -28.797 1.00 48.66 81 SER A N 1
ATOM 636 C CA . SER A 1 81 ? 22.772 0.606 -29.635 1.00 48.66 81 SER A CA 1
ATOM 637 C C . SER A 1 81 ? 21.751 -0.515 -29.482 1.00 48.66 81 SER A C 1
ATOM 639 O O . SER A 1 81 ? 21.527 -1.002 -28.380 1.00 48.66 81 SER A O 1
ATOM 641 N N . GLY A 1 82 ? 21.047 -0.781 -30.586 1.00 52.81 82 GLY A N 1
ATOM 642 C CA . GLY A 1 82 ? 20.009 -1.792 -30.807 1.00 52.81 82 GLY A CA 1
ATOM 643 C C . GLY A 1 82 ? 19.518 -2.569 -29.589 1.00 52.81 82 GLY A C 1
ATOM 644 O O . GLY A 1 82 ? 20.265 -3.380 -29.071 1.00 52.81 82 GLY A O 1
ATOM 645 N N . MET A 1 83 ? 18.247 -2.348 -29.223 1.00 55.28 83 MET A N 1
ATOM 646 C CA . MET A 1 83 ? 17.380 -3.163 -28.348 1.00 55.28 83 MET A CA 1
ATOM 647 C C . MET A 1 83 ? 18.002 -4.497 -27.896 1.00 55.28 83 MET A C 1
ATOM 649 O O . MET A 1 83 ? 17.630 -5.562 -28.390 1.00 55.28 83 MET A O 1
ATOM 653 N N . ASN A 1 84 ? 18.953 -4.455 -26.965 1.00 53.91 84 ASN A N 1
ATOM 654 C CA . ASN A 1 84 ? 19.429 -5.670 -26.329 1.00 53.91 84 ASN A CA 1
ATOM 655 C C . ASN A 1 84 ? 18.310 -6.120 -25.383 1.00 53.91 84 ASN A C 1
ATOM 657 O O . ASN A 1 84 ? 17.701 -5.253 -24.748 1.00 53.91 84 ASN A O 1
ATOM 661 N N . PRO A 1 85 ? 17.984 -7.422 -25.301 1.00 52.81 85 PRO A N 1
ATOM 662 C CA . PRO A 1 85 ? 16.988 -7.906 -24.355 1.00 52.81 85 PRO A CA 1
ATOM 663 C C . PRO A 1 85 ? 17.433 -7.478 -22.957 1.00 52.81 85 PRO A C 1
ATOM 665 O O . PRO A 1 85 ? 18.454 -7.935 -22.452 1.00 52.81 85 PRO A O 1
ATOM 668 N N . MET A 1 86 ? 16.722 -6.503 -22.397 1.00 66.81 86 MET A N 1
ATOM 669 C CA . MET A 1 86 ? 17.104 -5.872 -21.146 1.00 66.81 86 MET A CA 1
ATOM 670 C C . MET A 1 86 ? 16.728 -6.828 -20.024 1.00 66.81 86 MET A C 1
ATOM 672 O O . MET A 1 86 ? 15.542 -7.013 -19.743 1.00 66.81 86 MET A O 1
ATOM 676 N N . ASP A 1 87 ? 17.726 -7.454 -19.403 1.00 75.38 87 ASP A N 1
ATOM 677 C CA . ASP A 1 87 ? 17.484 -8.174 -18.163 1.00 75.38 87 ASP A CA 1
ATOM 678 C C . ASP A 1 87 ? 16.997 -7.158 -17.111 1.00 75.38 87 ASP A C 1
ATOM 680 O O . ASP A 1 87 ? 17.592 -6.084 -16.960 1.00 75.38 87 ASP A O 1
ATOM 684 N N . PRO A 1 88 ? 15.910 -7.433 -16.374 1.00 77.00 88 PRO A N 1
ATOM 685 C CA . PRO A 1 88 ? 15.405 -6.522 -15.350 1.00 77.00 88 PRO A CA 1
ATOM 686 C C . PRO A 1 88 ? 16.413 -6.178 -14.263 1.00 77.00 88 PRO A C 1
ATOM 688 O O . PRO A 1 88 ? 16.306 -5.109 -13.659 1.00 77.00 88 PRO A O 1
ATOM 691 N N . THR A 1 89 ? 17.405 -7.037 -14.031 1.00 81.62 89 THR A N 1
ATOM 692 C CA . THR A 1 89 ? 18.519 -6.745 -13.129 1.00 81.62 89 THR A CA 1
ATOM 693 C C . THR A 1 89 ? 19.338 -5.573 -13.653 1.00 81.62 89 THR A C 1
ATOM 695 O O . THR A 1 89 ? 19.580 -4.629 -12.904 1.00 81.62 89 THR A O 1
ATOM 698 N N . ASP A 1 90 ? 19.679 -5.562 -14.941 1.00 82.00 90 ASP A N 1
ATOM 699 C CA . ASP A 1 90 ? 20.434 -4.471 -15.566 1.00 82.00 90 ASP A CA 1
ATOM 700 C C . ASP A 1 90 ? 19.644 -3.162 -15.546 1.00 82.00 90 ASP A C 1
ATOM 702 O O . ASP A 1 90 ? 20.187 -2.118 -15.183 1.00 82.00 90 ASP A O 1
ATOM 706 N N . ILE A 1 91 ? 18.337 -3.233 -15.829 1.00 81.50 91 ILE A N 1
ATOM 707 C CA . ILE A 1 91 ? 17.430 -2.081 -15.727 1.00 81.50 91 ILE A CA 1
ATOM 708 C C . ILE A 1 91 ? 17.444 -1.522 -14.298 1.00 81.50 91 ILE A C 1
ATOM 710 O O . ILE A 1 91 ? 17.586 -0.316 -14.092 1.00 81.50 91 ILE A O 1
ATOM 714 N N . SER A 1 92 ? 17.300 -2.393 -13.296 1.00 83.19 92 SER A N 1
ATOM 715 C CA . SER A 1 92 ? 17.256 -1.978 -11.893 1.00 83.19 92 SER A CA 1
ATOM 716 C C . SER A 1 92 ? 18.584 -1.383 -11.417 1.00 83.19 92 SER A C 1
ATOM 718 O O . SER A 1 92 ? 18.581 -0.362 -10.729 1.00 83.19 92 SER A O 1
ATOM 720 N N . ASN A 1 93 ? 19.712 -1.957 -11.844 1.00 87.88 93 ASN A N 1
ATOM 721 C CA . ASN A 1 93 ? 21.050 -1.464 -11.530 1.00 87.88 93 ASN A CA 1
ATOM 722 C C . ASN A 1 93 ? 21.298 -0.099 -12.178 1.00 87.88 93 ASN A C 1
ATOM 724 O O . ASN A 1 93 ? 21.797 0.812 -11.519 1.00 87.88 93 ASN A O 1
ATOM 728 N N . PHE A 1 94 ? 20.890 0.073 -13.437 1.00 86.06 94 PHE A N 1
ATOM 729 C CA . PHE A 1 94 ? 21.014 1.346 -14.138 1.00 86.06 94 PHE A CA 1
ATOM 730 C C . PHE A 1 94 ? 20.196 2.454 -13.466 1.00 86.06 94 PHE A C 1
ATOM 732 O O . PHE A 1 94 ? 20.703 3.557 -13.249 1.00 86.06 94 PHE A O 1
ATOM 739 N N . VAL A 1 95 ? 18.950 2.152 -13.086 1.00 87.50 95 VAL A N 1
ATOM 740 C CA . VAL A 1 95 ? 18.095 3.082 -12.336 1.00 87.50 95 VAL A CA 1
ATOM 741 C C . VAL A 1 95 ? 18.702 3.410 -10.974 1.00 87.50 95 VAL A C 1
ATOM 743 O O . VAL A 1 95 ? 18.677 4.567 -10.569 1.00 87.50 95 VAL A O 1
ATOM 746 N N . ALA A 1 96 ? 19.276 2.431 -10.273 1.00 88.62 96 ALA A N 1
ATOM 747 C CA . ALA A 1 96 ? 19.919 2.667 -8.984 1.00 88.62 96 ALA A CA 1
ATOM 748 C C . ALA A 1 96 ? 21.154 3.578 -9.106 1.00 88.62 96 ALA A C 1
ATOM 750 O O . ALA A 1 96 ? 21.353 4.456 -8.267 1.00 88.62 96 ALA A O 1
ATOM 751 N N . MET A 1 97 ? 21.959 3.405 -10.159 1.00 89.62 97 MET A N 1
ATOM 752 C CA . MET A 1 97 ? 23.143 4.232 -10.417 1.00 89.62 97 MET A CA 1
ATOM 753 C C . MET A 1 97 ? 22.788 5.666 -10.828 1.00 89.62 97 MET A C 1
ATOM 755 O O . MET A 1 97 ? 23.492 6.595 -10.442 1.00 89.62 97 MET A O 1
ATOM 759 N N . ASN A 1 98 ? 21.680 5.851 -11.550 1.00 88.75 98 ASN A N 1
ATOM 760 C CA . ASN A 1 98 ? 21.231 7.147 -12.074 1.00 88.75 98 ASN A CA 1
ATOM 761 C C . ASN A 1 98 ? 19.930 7.614 -11.402 1.00 88.75 98 ASN A C 1
ATOM 763 O O . ASN A 1 98 ? 19.055 8.206 -12.033 1.00 88.75 98 ASN A O 1
ATOM 767 N N . TYR A 1 99 ? 19.767 7.319 -10.109 1.00 89.94 99 TYR A N 1
ATOM 768 C CA . TYR A 1 99 ? 18.475 7.461 -9.433 1.00 89.94 99 TYR A CA 1
ATOM 769 C C . TYR A 1 99 ? 17.954 8.903 -9.405 1.00 89.94 99 TYR A C 1
ATOM 771 O O . TYR A 1 99 ? 16.753 9.130 -9.530 1.00 89.94 99 TYR A O 1
ATOM 779 N N . ALA A 1 100 ? 18.846 9.890 -9.283 1.00 91.94 100 ALA A N 1
ATOM 780 C CA . ALA A 1 100 ? 18.466 11.302 -9.312 1.00 91.94 100 ALA A CA 1
ATOM 781 C C . ALA A 1 100 ? 17.851 11.702 -10.666 1.00 91.94 100 ALA A C 1
ATOM 783 O O . ALA A 1 100 ? 16.785 12.322 -10.702 1.00 91.94 100 ALA A O 1
ATOM 784 N N . ASP A 1 101 ? 18.473 11.281 -11.767 1.00 89.69 101 ASP A N 1
ATOM 785 C CA . ASP A 1 101 ? 17.988 11.550 -13.122 1.00 89.69 101 ASP A CA 1
ATOM 786 C C . ASP A 1 101 ? 16.723 10.749 -13.428 1.00 89.69 101 ASP A C 1
ATOM 788 O O . ASP A 1 101 ? 15.786 11.270 -14.035 1.00 89.69 101 ASP A O 1
ATOM 792 N N . TYR A 1 102 ? 16.636 9.516 -12.923 1.00 89.06 102 TYR A N 1
ATOM 793 C CA . TYR A 1 102 ? 15.429 8.700 -13.011 1.00 89.06 102 TYR A CA 1
ATOM 794 C C . TYR A 1 102 ? 14.239 9.357 -12.304 1.00 89.06 102 TYR A C 1
ATOM 796 O O . TYR A 1 102 ? 13.138 9.377 -12.852 1.00 89.06 102 TYR A O 1
ATOM 804 N N . LEU A 1 103 ? 14.435 9.935 -11.115 1.00 90.50 103 LEU A N 1
ATOM 805 C CA . LEU A 1 103 ? 13.379 10.671 -10.414 1.00 90.50 103 LEU A CA 1
ATOM 806 C C . LEU A 1 103 ? 12.926 11.902 -11.206 1.00 90.50 103 LEU A C 1
ATOM 808 O O . LEU A 1 103 ? 11.725 12.176 -11.291 1.00 90.50 103 LEU A O 1
ATOM 812 N N . TYR A 1 104 ? 13.866 12.634 -11.806 1.00 90.12 104 TYR A N 1
ATOM 813 C CA . TYR A 1 104 ? 13.533 13.771 -12.662 1.00 90.12 104 TYR A CA 1
ATOM 814 C C . TYR A 1 104 ? 12.770 13.328 -13.918 1.00 90.12 104 TYR A C 1
ATOM 816 O O . TYR A 1 104 ? 11.759 13.933 -14.272 1.00 90.12 104 TYR A O 1
ATOM 824 N N . PHE A 1 105 ? 13.189 12.237 -14.554 1.00 89.31 105 PHE A N 1
ATOM 825 C CA . PHE A 1 105 ? 12.483 11.639 -15.682 1.00 89.31 105 PHE A CA 1
ATOM 826 C C . PHE A 1 105 ? 11.065 11.202 -15.291 1.00 89.31 105 PHE A C 1
ATOM 828 O O . PHE A 1 105 ? 10.094 11.671 -15.879 1.00 89.31 105 PHE A O 1
ATOM 835 N N . ALA A 1 106 ? 10.930 10.364 -14.262 1.00 87.94 106 ALA A N 1
ATOM 836 C CA . ALA A 1 106 ? 9.657 9.785 -13.844 1.00 87.94 106 ALA A CA 1
ATOM 837 C C . ALA A 1 106 ? 8.653 10.839 -13.350 1.00 87.94 106 ALA A C 1
ATOM 839 O O . ALA A 1 106 ? 7.454 10.683 -13.562 1.00 87.94 106 ALA A O 1
ATOM 840 N N . SER A 1 107 ? 9.122 11.921 -12.721 1.00 87.94 107 SER A N 1
ATOM 841 C CA . SER A 1 107 ? 8.251 13.017 -12.264 1.00 87.94 107 SER A CA 1
ATOM 842 C C . SER A 1 107 ? 7.723 13.901 -13.396 1.00 87.94 107 SER A C 1
ATOM 844 O O . SER A 1 107 ? 6.653 14.490 -13.249 1.00 87.94 107 SER A O 1
ATOM 846 N N . ASN A 1 108 ? 8.437 13.981 -14.521 1.00 86.56 108 ASN A N 1
ATOM 847 C CA . ASN A 1 108 ? 8.022 14.755 -15.695 1.00 86.56 108 ASN A CA 1
ATOM 848 C C . ASN A 1 108 ? 7.349 13.902 -16.780 1.00 86.56 108 ASN A C 1
ATOM 850 O O . ASN A 1 108 ? 6.819 14.447 -17.750 1.00 86.56 108 ASN A O 1
ATOM 854 N N . LEU A 1 109 ? 7.366 12.578 -16.625 1.00 84.62 109 LEU A N 1
ATOM 855 C CA . LEU A 1 109 ? 6.810 11.642 -17.585 1.00 84.62 109 LEU A CA 1
ATOM 856 C C . LEU A 1 109 ? 5.279 11.640 -17.528 1.00 84.62 109 LEU A C 1
ATOM 858 O O . LEU A 1 109 ? 4.676 11.307 -16.507 1.00 84.62 109 LEU A O 1
ATOM 862 N N . THR A 1 110 ? 4.636 11.968 -18.647 1.00 86.31 110 THR A N 1
ATOM 863 C CA . THR A 1 110 ? 3.173 11.893 -18.769 1.00 86.31 110 THR A CA 1
ATOM 864 C C . THR A 1 110 ? 2.725 10.608 -19.457 1.00 86.31 110 THR A C 1
ATOM 866 O O . THR A 1 110 ? 3.459 9.985 -20.228 1.00 86.31 110 THR A O 1
ATOM 869 N N . PHE A 1 111 ? 1.468 10.221 -19.227 1.00 82.38 111 PHE A N 1
ATOM 870 C CA . PHE A 1 111 ? 0.877 9.074 -19.915 1.00 82.38 111 PHE A CA 1
ATOM 871 C C . PHE A 1 111 ? 0.868 9.247 -21.442 1.00 82.38 111 PHE A C 1
ATOM 873 O O . PHE A 1 111 ? 1.121 8.289 -22.167 1.00 82.38 111 PHE A O 1
ATOM 880 N N . ASP A 1 112 ? 0.639 10.463 -21.946 1.00 85.31 112 ASP A N 1
ATOM 881 C CA . ASP A 1 112 ? 0.644 10.727 -23.388 1.00 85.31 112 ASP A CA 1
ATOM 882 C C . ASP A 1 112 ? 2.041 10.575 -24.002 1.00 85.31 112 ASP A C 1
ATOM 884 O O . ASP A 1 112 ? 2.169 10.070 -25.117 1.00 85.31 112 ASP A O 1
ATOM 888 N N . GLN A 1 113 ? 3.095 10.942 -23.266 1.00 81.25 113 GLN A N 1
ATOM 889 C CA . GLN A 1 113 ? 4.481 10.713 -23.687 1.00 81.25 113 GLN A CA 1
ATOM 890 C C . GLN A 1 113 ? 4.818 9.220 -23.714 1.00 81.25 113 GLN A C 1
ATOM 892 O O . GLN A 1 113 ? 5.377 8.739 -24.700 1.00 81.25 113 GLN A O 1
ATOM 897 N N . LEU A 1 114 ? 4.420 8.474 -22.678 1.00 78.50 114 LEU A N 1
ATOM 898 C CA . LEU A 1 114 ? 4.562 7.015 -22.631 1.00 78.50 114 LEU A CA 1
ATOM 899 C C . LEU A 1 114 ? 3.834 6.343 -23.798 1.00 78.50 114 LEU A C 1
ATOM 901 O O . LEU A 1 114 ? 4.415 5.540 -24.525 1.00 78.50 114 LEU A O 1
ATOM 905 N N . LYS A 1 115 ? 2.572 6.712 -24.020 1.00 80.50 115 LYS A N 1
ATOM 906 C CA . LYS A 1 115 ? 1.756 6.201 -25.123 1.00 80.50 115 LYS A CA 1
ATOM 907 C C . LYS A 1 115 ? 2.356 6.556 -26.481 1.00 80.50 115 LYS A C 1
ATOM 909 O O . LYS A 1 115 ? 2.331 5.722 -27.380 1.00 80.50 115 LYS A O 1
ATOM 914 N N . GLY A 1 116 ? 2.893 7.765 -26.633 1.00 82.38 116 GLY A N 1
ATOM 915 C CA . GLY A 1 116 ? 3.583 8.197 -27.845 1.00 82.38 116 GLY A CA 1
ATOM 916 C C . GLY A 1 116 ? 4.834 7.366 -28.123 1.00 82.38 116 GLY A C 1
ATOM 917 O O . GLY A 1 116 ? 5.008 6.891 -29.241 1.00 82.38 116 GLY A O 1
ATOM 918 N N . ALA A 1 117 ? 5.662 7.130 -27.107 1.00 76.00 117 ALA A N 1
ATOM 919 C CA . ALA A 1 117 ? 6.868 6.319 -27.236 1.00 76.00 117 ALA A CA 1
ATOM 920 C C . ALA A 1 117 ? 6.557 4.847 -27.550 1.00 76.00 117 ALA A C 1
ATOM 922 O O . ALA A 1 117 ? 7.162 4.263 -28.446 1.00 76.00 117 ALA A O 1
ATOM 923 N N . VAL A 1 118 ? 5.566 4.257 -26.872 1.00 76.94 118 VAL A N 1
ATOM 924 C CA . VAL A 1 118 ? 5.118 2.882 -27.150 1.00 76.94 118 VAL A CA 1
ATOM 925 C C . VAL A 1 118 ? 4.441 2.782 -28.517 1.00 76.94 118 VAL A C 1
ATOM 927 O O . VAL A 1 118 ? 4.654 1.813 -29.236 1.00 76.94 118 VAL A O 1
ATOM 930 N N . GLY A 1 119 ? 3.678 3.798 -28.920 1.00 80.06 119 GLY A N 1
ATOM 931 C CA . GLY A 1 119 ? 3.029 3.851 -30.231 1.00 80.06 119 GLY A CA 1
ATOM 932 C C . GLY A 1 119 ? 3.998 3.995 -31.408 1.00 80.06 119 GLY A C 1
ATOM 933 O O . GLY A 1 119 ? 3.619 3.692 -32.536 1.00 80.06 119 GLY A O 1
ATOM 934 N N . GLN A 1 120 ? 5.234 4.436 -31.161 1.00 79.81 120 GLN A N 1
ATOM 935 C CA . GLN A 1 120 ? 6.301 4.490 -32.165 1.00 79.81 120 GLN A CA 1
ATOM 936 C C . GLN A 1 120 ? 7.070 3.165 -32.293 1.00 79.81 120 GLN A C 1
ATOM 938 O O . GLN A 1 120 ? 7.806 2.993 -33.266 1.00 79.81 120 GLN A O 1
ATOM 943 N N . MET A 1 121 ? 6.901 2.221 -31.358 1.00 79.06 121 MET A N 1
ATOM 944 C CA . MET A 1 121 ? 7.512 0.897 -31.466 1.00 79.06 121 MET A CA 1
ATOM 945 C C . MET A 1 121 ? 6.736 0.011 -32.459 1.00 79.06 121 MET A C 1
ATOM 947 O O . MET A 1 121 ? 5.518 -0.134 -32.332 1.00 79.06 121 MET A O 1
ATOM 951 N N . PRO A 1 122 ? 7.420 -0.632 -33.425 1.00 84.25 122 PRO A N 1
ATOM 952 C CA . PRO A 1 122 ? 6.823 -1.656 -34.274 1.00 84.25 122 PRO A CA 1
ATOM 953 C C . PRO A 1 122 ? 6.163 -2.777 -33.446 1.00 84.25 122 PRO A C 1
ATOM 955 O O . PRO A 1 122 ? 6.718 -3.168 -32.414 1.00 84.25 122 PRO A O 1
ATOM 958 N N . PRO A 1 123 ? 5.034 -3.358 -33.896 1.00 80.25 123 PRO A N 1
ATOM 959 C CA . PRO A 1 123 ? 4.330 -4.411 -33.156 1.00 80.25 123 PRO A CA 1
ATOM 960 C C . PRO A 1 123 ? 5.199 -5.627 -32.806 1.00 80.25 123 PRO A C 1
ATOM 962 O O . PRO A 1 123 ? 5.125 -6.125 -31.684 1.00 80.25 123 PRO A O 1
ATOM 965 N N . ASP A 1 124 ? 6.067 -6.059 -33.723 1.00 83.44 124 ASP A N 1
ATOM 966 C CA . ASP A 1 124 ? 6.974 -7.197 -33.509 1.00 83.44 124 ASP A CA 1
ATOM 967 C C . ASP A 1 124 ? 8.007 -6.901 -32.411 1.00 83.44 124 ASP A C 1
ATOM 969 O O . ASP A 1 124 ? 8.358 -7.757 -31.598 1.00 83.44 124 ASP A O 1
ATOM 973 N N . GLN A 1 125 ? 8.454 -5.646 -32.345 1.00 79.12 125 GLN A N 1
ATOM 974 C CA . GLN A 1 125 ? 9.411 -5.171 -31.355 1.00 79.12 125 GLN A CA 1
ATOM 975 C C . GLN A 1 125 ? 8.760 -5.028 -29.978 1.00 79.12 125 GLN A C 1
ATOM 977 O O . GLN A 1 125 ? 9.360 -5.410 -28.975 1.00 79.12 125 GLN A O 1
ATOM 982 N N . LEU A 1 126 ? 7.516 -4.546 -29.926 1.00 77.81 126 LEU A N 1
ATOM 983 C CA . LEU A 1 126 ? 6.734 -4.490 -28.694 1.00 77.81 126 LEU A CA 1
ATOM 984 C C . LEU A 1 126 ? 6.432 -5.895 -28.158 1.00 77.81 126 LEU A C 1
ATOM 986 O O . LEU A 1 126 ? 6.531 -6.113 -26.955 1.00 77.81 126 LEU A O 1
ATOM 990 N N . GLN A 1 127 ? 6.106 -6.857 -29.025 1.00 82.00 127 GLN A N 1
ATOM 991 C CA . GLN A 1 127 ? 5.901 -8.248 -28.612 1.00 82.00 127 GLN A CA 1
ATOM 992 C C . GLN A 1 127 ? 7.183 -8.889 -28.089 1.00 82.00 127 GLN A C 1
ATOM 994 O O . GLN A 1 127 ? 7.137 -9.541 -27.049 1.00 82.00 127 GLN A O 1
ATOM 999 N N . GLY A 1 128 ? 8.322 -8.682 -28.756 1.00 81.19 128 GLY A N 1
ATOM 1000 C CA . GLY A 1 128 ? 9.614 -9.158 -28.257 1.00 81.19 128 GLY A CA 1
ATOM 1001 C C . GLY A 1 128 ? 9.969 -8.535 -26.906 1.00 81.19 128 GLY A C 1
ATOM 1002 O O . GLY A 1 128 ? 10.378 -9.236 -25.982 1.00 81.19 128 GLY A O 1
ATOM 1003 N N . PHE A 1 129 ? 9.729 -7.230 -26.764 1.00 77.94 129 PHE A N 1
ATOM 1004 C CA . PHE A 1 129 ? 9.961 -6.507 -25.520 1.00 77.94 129 PHE A CA 1
ATOM 1005 C C . PHE A 1 129 ? 9.048 -6.993 -24.387 1.00 77.94 129 PHE A C 1
ATOM 1007 O O . PHE A 1 129 ? 9.509 -7.268 -23.281 1.00 77.94 129 PHE A O 1
ATOM 1014 N N . MET A 1 130 ? 7.762 -7.195 -24.672 1.00 81.38 130 MET A N 1
ATOM 1015 C CA . MET A 1 130 ? 6.821 -7.733 -23.696 1.00 81.38 130 MET A CA 1
ATOM 1016 C C . MET A 1 130 ? 7.107 -9.186 -23.347 1.00 81.38 130 MET A C 1
ATOM 1018 O O . MET A 1 130 ? 7.094 -9.533 -22.171 1.00 81.38 130 MET A O 1
ATOM 1022 N N . GLY A 1 131 ? 7.457 -10.021 -24.322 1.00 83.25 131 GLY A N 1
ATOM 1023 C CA . GLY A 1 131 ? 7.870 -11.402 -24.085 1.00 83.25 131 GLY A CA 1
ATOM 1024 C C . GLY A 1 131 ? 9.097 -11.511 -23.177 1.00 83.25 131 GLY A C 1
ATOM 1025 O O . GLY A 1 131 ? 9.163 -12.432 -22.367 1.00 83.25 131 GLY A O 1
ATOM 1026 N N . ALA A 1 132 ? 10.023 -10.550 -23.255 1.00 81.75 132 ALA A N 1
ATOM 1027 C CA . ALA A 1 132 ? 11.180 -10.486 -22.367 1.00 81.75 132 ALA A CA 1
ATOM 1028 C C . ALA A 1 132 ? 10.811 -10.060 -20.935 1.00 81.75 132 ALA A C 1
ATOM 1030 O O . ALA A 1 132 ? 11.387 -10.580 -19.987 1.00 81.75 132 ALA A O 1
ATOM 1031 N N . LEU A 1 133 ? 9.843 -9.154 -20.751 1.00 82.81 133 LEU A N 1
ATOM 1032 C CA . LEU A 1 133 ? 9.481 -8.635 -19.424 1.00 82.81 133 LEU A CA 1
ATOM 1033 C C . LEU A 1 133 ? 8.438 -9.482 -18.678 1.00 82.81 133 LEU A C 1
ATOM 1035 O O . LEU A 1 133 ? 8.475 -9.548 -17.449 1.00 82.81 133 LEU A O 1
ATOM 1039 N N . MET A 1 134 ? 7.526 -10.141 -19.397 1.00 84.19 134 MET A N 1
ATOM 1040 C CA . MET A 1 134 ? 6.417 -10.916 -18.818 1.00 84.19 134 MET A CA 1
ATOM 1041 C C . MET A 1 134 ? 6.842 -11.977 -17.783 1.00 84.19 134 MET A C 1
ATOM 1043 O O . MET A 1 134 ? 6.184 -12.074 -16.747 1.00 84.19 134 MET A O 1
ATOM 1047 N N . PRO A 1 135 ? 7.932 -12.751 -17.962 1.00 86.19 135 PRO A N 1
ATOM 1048 C CA . PRO A 1 135 ? 8.371 -13.720 -16.954 1.00 86.19 135 PRO A CA 1
ATOM 1049 C C . PRO A 1 135 ? 8.698 -13.081 -15.601 1.00 86.19 135 PRO A C 1
ATOM 1051 O O . PRO A 1 135 ? 8.492 -13.688 -14.555 1.00 86.19 135 PRO A O 1
ATOM 1054 N N . TYR A 1 136 ? 9.169 -11.835 -15.611 1.00 85.75 136 TYR A N 1
ATOM 1055 C CA . TYR A 1 136 ? 9.578 -11.126 -14.405 1.00 85.75 136 TYR A CA 1
ATOM 1056 C C . TYR A 1 136 ? 8.419 -10.413 -13.712 1.00 85.75 136 TYR A C 1
ATOM 1058 O O . TYR A 1 136 ? 8.569 -9.982 -12.568 1.00 85.75 136 TYR A O 1
ATOM 1066 N N . THR A 1 137 ? 7.268 -10.279 -14.372 1.00 87.56 137 THR A N 1
ATOM 1067 C CA . THR A 1 137 ? 6.048 -9.719 -13.775 1.00 87.56 137 THR A CA 1
ATOM 1068 C C . THR A 1 137 ? 5.132 -10.783 -13.194 1.00 87.56 137 THR A C 1
ATOM 1070 O O . THR A 1 137 ? 4.171 -10.441 -12.506 1.00 87.56 137 THR A O 1
ATOM 1073 N N . PHE A 1 138 ? 5.445 -12.062 -13.413 1.00 90.38 138 PHE A N 1
ATOM 1074 C CA . PHE A 1 138 ? 4.743 -13.164 -12.777 1.00 90.38 138 PHE A CA 1
ATOM 1075 C C . PHE A 1 138 ? 4.852 -13.061 -11.254 1.00 90.38 138 PHE A C 1
ATOM 1077 O O . PHE A 1 138 ? 5.943 -12.923 -10.694 1.00 90.38 138 PHE A O 1
ATOM 1084 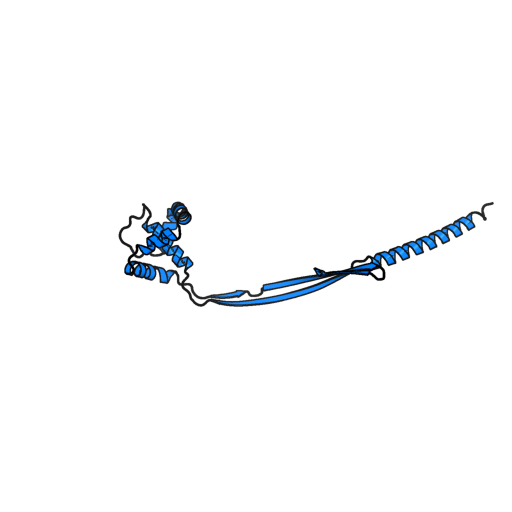N N . THR A 1 139 ? 3.701 -13.116 -10.600 1.00 89.00 139 THR A N 1
ATOM 1085 C CA . THR A 1 139 ? 3.572 -13.146 -9.149 1.00 89.00 139 THR A CA 1
ATOM 1086 C C . THR A 1 139 ? 2.794 -14.399 -8.782 1.00 89.00 139 THR A C 1
ATOM 1088 O O . THR A 1 139 ? 1.697 -14.626 -9.297 1.00 89.00 139 THR A O 1
ATOM 1091 N N . GLU A 1 140 ? 3.386 -15.216 -7.909 1.00 88.31 140 GLU A N 1
ATOM 1092 C CA . GLU A 1 140 ? 2.730 -16.408 -7.379 1.00 88.31 140 GLU A CA 1
ATOM 1093 C C . GLU A 1 140 ? 1.496 -15.991 -6.575 1.00 88.31 140 GLU A C 1
ATOM 1095 O O . GLU A 1 140 ? 1.530 -15.041 -5.781 1.00 88.31 140 GLU A O 1
ATOM 1100 N N . GLY A 1 141 ? 0.395 -16.692 -6.818 1.00 86.69 141 GLY A N 1
ATOM 1101 C CA . GLY A 1 141 ? -0.841 -16.528 -6.087 1.00 86.69 141 GLY A CA 1
ATOM 1102 C C . GLY A 1 141 ? -0.619 -16.802 -4.608 1.00 86.69 141 GLY A C 1
ATOM 1103 O O . GLY A 1 141 ? 0.156 -17.669 -4.205 1.00 86.69 141 GLY A O 1
ATOM 1104 N N . TYR A 1 142 ? -1.304 -16.042 -3.768 1.00 84.69 142 TYR A N 1
ATOM 1105 C CA . TYR A 1 142 ? -1.149 -16.156 -2.330 1.00 84.69 142 TYR A CA 1
ATOM 1106 C C . TYR A 1 142 ? -2.500 -16.209 -1.641 1.00 84.69 142 TYR A C 1
ATOM 1108 O O . TYR A 1 142 ? -3.510 -15.652 -2.082 1.00 84.69 142 TYR A O 1
ATOM 1116 N N . LYS A 1 143 ? -2.497 -16.897 -0.502 1.00 84.00 143 LYS A N 1
ATOM 1117 C CA . LYS A 1 143 ? -3.628 -16.924 0.415 1.00 84.00 143 LYS A CA 1
ATOM 1118 C C . LYS A 1 143 ? -3.473 -15.766 1.381 1.00 84.00 143 LYS A C 1
ATOM 1120 O O . LYS A 1 143 ? -2.500 -15.697 2.129 1.00 84.00 143 LYS A O 1
ATOM 1125 N N . THR A 1 144 ? -4.432 -14.854 1.368 1.00 76.00 144 THR A N 1
ATOM 1126 C CA . THR A 1 144 ? -4.541 -13.821 2.392 1.00 76.00 144 THR A CA 1
ATOM 1127 C C . THR A 1 144 ? -5.490 -14.313 3.465 1.00 76.00 144 THR A C 1
ATOM 1129 O O . THR A 1 144 ? -6.687 -14.464 3.227 1.00 76.00 144 THR A O 1
ATOM 1132 N N . ASN A 1 145 ? -4.947 -14.517 4.660 1.00 73.25 145 ASN A N 1
ATOM 1133 C CA . ASN A 1 145 ? -5.725 -14.775 5.859 1.00 73.25 145 ASN A CA 1
ATOM 1134 C C . ASN A 1 145 ? -5.483 -13.618 6.829 1.00 73.25 145 ASN A C 1
ATOM 1136 O O . ASN A 1 145 ? -4.339 -13.326 7.172 1.00 73.25 145 ASN A O 1
ATOM 1140 N N . ASN A 1 146 ? -6.550 -12.950 7.260 1.00 64.50 146 ASN A N 1
ATOM 1141 C CA . ASN A 1 146 ? -6.502 -12.147 8.478 1.00 64.50 146 ASN A CA 1
ATOM 1142 C C . ASN A 1 146 ? -6.999 -13.026 9.623 1.00 64.50 146 ASN A C 1
ATOM 1144 O O . ASN A 1 146 ? -8.182 -13.373 9.654 1.00 64.50 146 ASN A O 1
ATOM 1148 N N . ASP A 1 147 ? -6.087 -13.390 10.529 1.00 61.06 147 ASP A N 1
ATOM 1149 C CA . ASP A 1 147 ? -6.341 -14.443 11.514 1.00 61.06 147 ASP A CA 1
ATOM 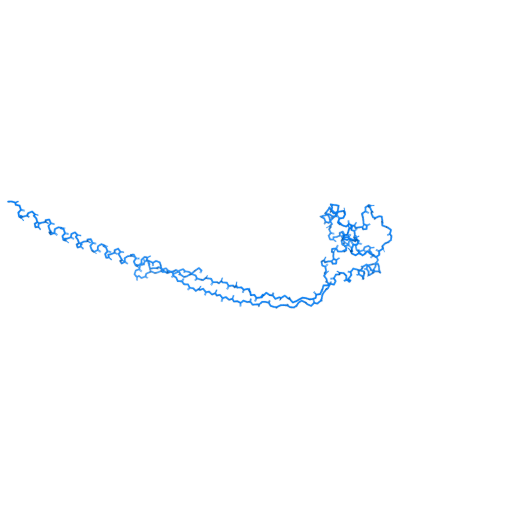1150 C C . ASP A 1 147 ? -7.462 -14.083 12.493 1.00 61.06 147 ASP A C 1
ATOM 1152 O O . ASP A 1 147 ? -8.300 -14.940 12.745 1.00 61.06 147 ASP A O 1
ATOM 1156 N N . ILE A 1 148 ? -7.566 -12.837 12.976 1.00 63.16 148 ILE A N 1
ATOM 1157 C CA . ILE A 1 148 ? -8.781 -12.317 13.627 1.00 63.16 148 ILE A CA 1
ATOM 1158 C C . ILE A 1 148 ? -8.814 -10.781 13.520 1.00 63.16 148 ILE A C 1
ATOM 1160 O O . ILE A 1 148 ? -7.955 -10.092 14.071 1.00 63.16 148 ILE A O 1
ATOM 1164 N N . LEU A 1 149 ? -9.855 -10.225 12.897 1.00 67.12 149 LEU A N 1
ATOM 1165 C CA . LEU A 1 149 ? -10.244 -8.822 13.063 1.00 67.12 149 LEU A CA 1
ATOM 1166 C C . LEU A 1 149 ? -11.249 -8.724 14.213 1.00 67.12 149 LEU A C 1
ATOM 1168 O O . LEU A 1 149 ? -12.386 -9.184 14.095 1.00 67.12 149 LEU A O 1
ATOM 1172 N N . TYR A 1 150 ? -10.841 -8.111 15.322 1.00 72.38 150 TYR A N 1
ATOM 1173 C CA . TYR A 1 150 ? -11.749 -7.793 16.421 1.00 72.38 150 TYR A CA 1
ATOM 1174 C C . TYR A 1 150 ? -12.432 -6.460 16.139 1.00 72.38 150 TYR A C 1
ATOM 1176 O O . TYR A 1 150 ? -11.776 -5.417 16.103 1.00 72.38 150 TYR A O 1
ATOM 1184 N N . THR A 1 151 ? -13.752 -6.477 15.968 1.00 79.19 151 THR A N 1
ATOM 1185 C CA . THR A 1 151 ? -14.541 -5.246 15.973 1.00 79.19 151 THR A CA 1
ATOM 1186 C C . THR A 1 151 ? -15.264 -5.119 17.306 1.00 79.19 151 THR A C 1
ATOM 1188 O O . THR A 1 151 ? -16.018 -5.996 17.730 1.00 79.19 151 THR A O 1
ATOM 1191 N N . THR A 1 152 ? -15.011 -4.007 17.992 1.00 82.44 152 THR A N 1
ATOM 1192 C CA . THR A 1 152 ? -15.657 -3.685 19.263 1.00 82.44 152 THR A CA 1
ATOM 1193 C C . THR A 1 152 ? -16.583 -2.505 19.045 1.00 82.44 152 THR A C 1
ATOM 1195 O O . THR A 1 152 ? -16.152 -1.433 18.619 1.00 82.44 152 THR A O 1
ATOM 1198 N N . ARG A 1 153 ? -17.868 -2.696 19.339 1.00 81.88 153 ARG A N 1
ATOM 1199 C CA . ARG A 1 153 ? -18.877 -1.637 19.297 1.00 81.88 153 ARG A CA 1
ATOM 1200 C C . ARG A 1 153 ? -19.441 -1.441 20.697 1.00 81.88 153 ARG A C 1
ATOM 1202 O O . ARG A 1 153 ? -20.040 -2.353 21.260 1.00 81.88 153 ARG A O 1
ATOM 1209 N N . LEU A 1 154 ? -19.241 -0.245 21.240 1.00 85.19 154 LEU A N 1
ATOM 1210 C CA . LEU A 1 154 ? -19.830 0.200 22.498 1.00 85.19 154 LEU A CA 1
ATOM 1211 C C . LEU A 1 154 ? -21.036 1.083 22.183 1.00 85.19 154 LEU A C 1
ATOM 1213 O O . LEU A 1 154 ? -20.908 2.022 21.399 1.00 85.19 154 LEU A O 1
ATOM 1217 N N . ARG A 1 155 ? -22.183 0.795 22.796 1.00 84.00 155 ARG A N 1
ATOM 1218 C CA . ARG A 1 155 ? -23.341 1.698 22.786 1.00 84.00 155 ARG A CA 1
ATOM 1219 C C . ARG A 1 155 ? -23.605 2.181 24.192 1.00 84.00 155 ARG A C 1
ATOM 1221 O O . ARG A 1 155 ? -23.717 1.359 25.103 1.00 84.00 155 ARG A O 1
ATOM 1228 N N . LEU A 1 156 ? -23.751 3.488 24.358 1.00 87.94 156 LEU A N 1
ATOM 1229 C CA . LEU A 1 156 ? -24.024 4.107 25.648 1.00 87.94 156 LEU A CA 1
ATOM 1230 C C . LEU A 1 156 ? -25.427 4.708 25.638 1.00 87.94 156 LEU A C 1
ATOM 1232 O O . LEU A 1 156 ? -25.794 5.499 24.775 1.00 87.94 156 LEU A O 1
ATOM 1236 N N . ASN A 1 157 ? -26.221 4.327 26.628 1.00 85.56 157 ASN A N 1
ATOM 1237 C CA . ASN A 1 157 ? -27.545 4.866 26.882 1.00 85.56 157 ASN A CA 1
ATOM 1238 C C . ASN A 1 157 ? -27.485 5.715 28.150 1.00 85.56 157 ASN A C 1
ATOM 1240 O O . ASN A 1 157 ? -27.046 5.245 29.201 1.00 85.56 157 ASN A O 1
ATOM 1244 N N . MET A 1 158 ? -27.961 6.949 28.054 1.00 85.38 158 MET A N 1
ATOM 1245 C CA . MET A 1 158 ? -28.061 7.879 29.170 1.00 85.38 158 MET A CA 1
ATOM 1246 C C . MET A 1 158 ? -29.534 8.153 29.457 1.00 85.38 158 MET A C 1
ATOM 1248 O O . MET A 1 158 ? -30.261 8.591 28.567 1.00 85.38 158 MET A O 1
ATOM 1252 N N . ASN A 1 159 ? -29.966 7.925 30.694 1.00 85.19 159 ASN A N 1
ATOM 1253 C CA . ASN A 1 159 ? -31.320 8.224 31.151 1.00 85.19 159 ASN A CA 1
ATOM 1254 C C . ASN A 1 159 ? -31.272 9.167 32.353 1.00 85.19 159 ASN A C 1
ATOM 1256 O O . ASN A 1 159 ? -30.526 8.925 33.298 1.00 85.19 159 ASN A O 1
ATOM 1260 N N . ALA A 1 160 ? -32.091 10.213 32.348 1.00 82.31 160 ALA A N 1
ATOM 1261 C CA . ALA A 1 160 ? -32.229 11.131 33.475 1.00 82.31 160 ALA A CA 1
ATOM 1262 C C . ALA A 1 160 ? -33.698 11.531 33.651 1.00 82.31 160 ALA A C 1
ATOM 1264 O O . ALA A 1 160 ? -34.411 11.747 32.667 1.00 82.31 160 ALA A O 1
ATOM 1265 N N . LYS A 1 161 ? -34.176 11.631 34.894 1.00 78.25 161 LYS A N 1
ATOM 1266 C CA . LYS A 1 161 ? -35.511 12.175 35.183 1.00 78.25 161 LYS A CA 1
ATOM 1267 C C . LYS A 1 161 ? -35.383 13.676 35.428 1.00 78.25 161 LYS A C 1
ATOM 1269 O O . LYS A 1 161 ? -34.594 14.088 36.261 1.00 78.25 161 LYS A O 1
ATOM 1274 N N . VAL A 1 162 ? -36.157 14.479 34.702 1.00 69.88 162 VAL A N 1
ATOM 1275 C CA . VAL A 1 162 ? -36.132 15.952 34.795 1.00 69.88 162 VAL A CA 1
ATOM 1276 C C . VAL A 1 162 ? -37.296 16.464 35.653 1.00 69.88 162 VAL A C 1
ATOM 1278 O O . VAL A 1 162 ? -37.162 17.453 36.365 1.00 69.88 162 VAL A O 1
ATOM 1281 N N . ALA A 1 163 ? -38.439 15.771 35.622 1.00 70.88 163 ALA A N 1
ATOM 1282 C CA . ALA A 1 163 ? -39.597 16.017 36.482 1.00 70.88 163 ALA A CA 1
ATOM 1283 C C . ALA A 1 163 ? -40.359 14.705 36.748 1.00 70.88 163 ALA A C 1
ATOM 1285 O O . ALA A 1 163 ? -40.084 13.682 36.118 1.00 70.88 163 ALA A O 1
ATOM 1286 N N . ASP A 1 164 ? -41.355 14.721 37.642 1.00 70.50 164 ASP A N 1
ATOM 1287 C CA . ASP A 1 164 ? -42.138 13.520 37.996 1.00 70.50 164 ASP A CA 1
ATOM 1288 C C . ASP A 1 164 ? -42.854 12.881 36.784 1.00 70.50 164 ASP A C 1
ATOM 1290 O O . ASP A 1 164 ? -43.161 11.690 36.803 1.00 70.50 164 ASP A O 1
ATOM 1294 N N . ASN A 1 165 ? -43.057 13.651 35.709 1.00 76.06 165 ASN A N 1
ATOM 1295 C CA . ASN A 1 165 ? -43.676 13.241 34.448 1.00 76.06 165 ASN A CA 1
ATOM 1296 C C . ASN A 1 165 ? -42.807 13.488 33.195 1.00 76.06 165 ASN A C 1
ATOM 1298 O O . ASN A 1 165 ? -43.288 13.258 32.087 1.00 76.06 165 ASN A O 1
ATOM 1302 N N . VAL A 1 166 ? -41.558 13.955 33.335 1.00 71.50 166 VAL A N 1
ATOM 1303 C CA . VAL A 1 166 ? -40.671 14.270 32.195 1.00 71.50 166 VAL A CA 1
ATOM 1304 C C . VAL A 1 166 ? -39.307 13.615 32.392 1.00 71.50 166 VAL A C 1
ATOM 1306 O O . VAL A 1 166 ? -38.642 13.828 33.405 1.00 71.50 166 VAL A O 1
ATOM 1309 N N . GLY A 1 167 ? -38.876 12.831 31.406 1.00 80.94 167 GLY A N 1
ATOM 1310 C CA . GLY A 1 167 ? -37.563 12.189 31.376 1.00 80.94 167 GLY A CA 1
ATOM 1311 C C . GLY A 1 167 ? -36.810 12.495 30.086 1.00 80.94 167 GLY A C 1
ATOM 1312 O O . GLY A 1 167 ? 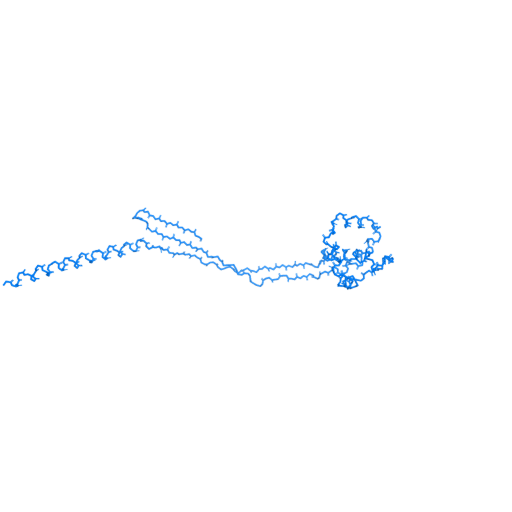-37.417 12.779 29.055 1.00 80.94 167 GLY A O 1
ATOM 1313 N N . PHE A 1 168 ? -35.485 12.427 30.162 1.00 77.00 168 PHE A N 1
ATOM 1314 C CA . PHE A 1 168 ? -34.566 12.537 29.039 1.00 77.00 168 PHE A CA 1
ATOM 1315 C C . PHE A 1 168 ? -33.881 11.186 28.804 1.00 77.00 168 PHE A C 1
ATOM 1317 O O . PHE A 1 168 ? -33.345 10.591 29.742 1.00 77.00 168 PHE A O 1
ATOM 1324 N N . THR A 1 169 ? -33.859 10.739 27.548 1.00 82.75 169 THR A N 1
ATOM 1325 C CA . THR A 1 169 ? -33.119 9.552 27.107 1.00 82.75 169 THR A CA 1
ATOM 1326 C C . THR A 1 169 ? -32.265 9.918 25.901 1.00 82.75 169 THR A C 1
ATOM 1328 O O . THR A 1 169 ? -32.784 10.383 24.887 1.00 82.75 169 THR A O 1
ATOM 1331 N N . GLY A 1 170 ? -30.957 9.694 26.007 1.00 77.12 170 GLY A N 1
ATOM 1332 C CA . GLY A 1 170 ? -29.994 9.860 24.920 1.00 77.12 170 GLY A CA 1
ATOM 1333 C C . GLY A 1 170 ? -29.283 8.544 24.613 1.00 77.12 170 GLY A C 1
ATOM 1334 O O . GLY A 1 170 ? -28.994 7.770 25.526 1.00 77.12 170 GLY A O 1
ATOM 1335 N N . ARG A 1 171 ? -28.991 8.294 23.332 1.00 80.56 171 ARG A N 1
ATOM 1336 C CA . ARG A 1 171 ? -28.190 7.151 22.871 1.00 80.56 171 ARG A CA 1
ATOM 1337 C C . ARG A 1 171 ? -26.992 7.652 22.074 1.00 80.56 171 ARG A C 1
ATOM 1339 O O . ARG A 1 171 ? -27.182 8.429 21.139 1.00 80.56 171 ARG A O 1
ATOM 1346 N N . LEU A 1 172 ? -25.809 7.175 22.444 1.00 66.50 172 LEU A N 1
ATOM 1347 C CA . LEU A 1 172 ? -24.525 7.393 21.777 1.00 66.50 172 LEU A CA 1
ATOM 1348 C C . LEU A 1 172 ? -24.011 6.064 21.216 1.00 66.50 172 LEU A C 1
ATOM 1350 O O . LEU A 1 172 ? -24.045 5.049 21.957 1.00 66.50 172 LEU A O 1
#

Foldseek 3Di:
DPVVVVVVVVVVVVVVVVVVVVVVVVVVVVCVQQDKDKDWDKDKDKDKDKDKFAKDFAPVQVVVLLLLVVCQCPDPVRDNDDDDLDDVVNSVVVCVVVVVVSVVSVVPDDPVNSCVVLVPDDPVRVVSNCVSCRVVRIDHMDMDIPPIDIDIDMKMWIKHRPDPPDIDIDID

Sequence (172 aa):
MISLVSGSFAKTTEEKVKDLRKQVRKLEVNDKKDAIQWGGDLRIEAHSITGEVPDYYDGMKLQQLMTSSMFMQGHPDFPASGMNPMDPTDISNFVAMNYADYLYFASNLTFDQLKGAVGQMPPDQLQGFMGALMPYTFTEGYKTNNDILYTTRLRLNMNAKVADNVGFTGRL